Protein AF-A0A251P7E0-F1 (afdb_monomer_lite)

Radius of gyration: 13.81 Å; chains: 1; bounding box: 35×24×36 Å

Sequence (78 aa):
MEDSNFPALDVFICNADPDKEPPMNVVNTALSVMAYDYPTDKVSVYVSDECGSALTLFAFVESSKFARHWLLFVERTR

Secondary structure (DSSP, 8-state):
--GGGPPPEEEEEEE--TTTS-HHHHHHHHHHHHTSSS-TTTEEEEEEETT--HHHHHHHHHHHHHHHHHHHHHHHH-

pLDDT: mean 91.92, std 6.43, range [58.41, 97.69]

InterPro domains:
  IPR005150 Cellulose synthase [PF03552] (9-76)

Foldseek 3Di:
DPLVPDAAEEAEAEDEDCVVVPLVNSLVVQLVQCLDPHPNVRYDYHYHYNPPDPNNVVSNVVSVVVSVVVSVVSVVVD

Structure (mmCIF, N/CA/C/O backbone):
data_AF-A0A251P7E0-F1
#
_entry.id   AF-A0A251P7E0-F1
#
loop_
_atom_site.group_PDB
_atom_site.id
_atom_site.type_symbol
_atom_site.label_atom_id
_atom_site.label_alt_id
_atom_site.label_comp_id
_atom_site.label_asym_id
_atom_site.label_entity_id
_atom_site.label_seq_id
_atom_site.pdbx_PDB_ins_code
_atom_site.Cartn_x
_atom_site.Cartn_y
_atom_site.Cartn_z
_atom_site.occupancy
_atom_site.B_iso_or_equiv
_atom_site.auth_seq_id
_atom_site.auth_comp_id
_atom_site.auth_asym_id
_atom_site.auth_atom_id
_atom_site.pdbx_PDB_model_num
ATOM 1 N N . MET A 1 1 ? -18.511 13.712 16.262 1.00 58.41 1 MET A N 1
ATOM 2 C CA . MET A 1 1 ? -19.443 13.300 15.190 1.00 58.41 1 MET A CA 1
ATOM 3 C C . MET A 1 1 ? -19.465 11.786 15.228 1.00 58.41 1 MET A C 1
ATOM 5 O O . MET A 1 1 ? -18.417 11.233 15.516 1.00 58.41 1 MET A O 1
ATOM 9 N N . GLU A 1 2 ? -20.608 11.126 15.057 1.00 74.75 2 GLU A N 1
ATOM 10 C CA . GLU A 1 2 ? -20.601 9.659 14.959 1.00 74.75 2 GLU A CA 1
ATOM 11 C C . GLU A 1 2 ? -19.925 9.236 13.650 1.00 74.75 2 GLU A C 1
ATOM 13 O O . GLU A 1 2 ? -20.255 9.786 12.596 1.00 74.75 2 GLU A O 1
ATOM 18 N N . ASP A 1 3 ? -19.022 8.256 13.707 1.00 75.69 3 ASP A N 1
ATOM 19 C CA . ASP A 1 3 ? -18.271 7.753 12.543 1.00 75.69 3 ASP A CA 1
ATOM 20 C C . ASP A 1 3 ? -19.193 7.175 11.447 1.00 75.69 3 ASP A C 1
ATOM 22 O O . ASP A 1 3 ? -18.873 7.134 10.252 1.00 75.69 3 ASP A O 1
ATOM 26 N N . SER A 1 4 ? -20.414 6.800 11.839 1.00 77.81 4 SER A N 1
ATOM 27 C CA . SER A 1 4 ? -21.517 6.412 10.956 1.00 77.81 4 SER A CA 1
ATOM 28 C C . SER A 1 4 ? -21.872 7.492 9.924 1.00 77.81 4 SER A C 1
ATOM 30 O O . SER A 1 4 ? -22.293 7.143 8.822 1.00 77.81 4 SER A O 1
ATOM 32 N N . ASN A 1 5 ? -21.615 8.773 10.211 1.00 89.25 5 ASN A N 1
ATOM 33 C CA . ASN A 1 5 ? -21.927 9.897 9.323 1.00 89.25 5 ASN A CA 1
ATOM 34 C C . ASN A 1 5 ? -20.817 10.236 8.321 1.00 89.25 5 ASN A C 1
ATOM 36 O O . ASN A 1 5 ? -21.010 11.103 7.468 1.00 89.25 5 ASN A O 1
ATOM 40 N N . PHE A 1 6 ? -19.655 9.590 8.407 1.00 91.88 6 PHE A N 1
ATOM 41 C CA . PHE A 1 6 ? -18.586 9.835 7.448 1.00 91.88 6 PHE A CA 1
ATOM 42 C C . PHE A 1 6 ? -18.929 9.280 6.052 1.00 91.88 6 PHE A C 1
ATOM 44 O O . PHE A 1 6 ? -19.551 8.217 5.964 1.00 91.88 6 PHE A O 1
ATOM 51 N N . PRO A 1 7 ? -18.565 9.970 4.955 1.00 95.38 7 PRO A N 1
ATOM 52 C CA . PRO A 1 7 ? -18.789 9.468 3.599 1.00 95.38 7 PRO A CA 1
ATOM 53 C C . PRO A 1 7 ? -17.886 8.265 3.279 1.00 95.38 7 PRO A C 1
ATOM 55 O O . PRO A 1 7 ? -16.922 7.989 3.988 1.00 95.38 7 PRO A O 1
ATOM 58 N N . ALA A 1 8 ? -18.168 7.546 2.193 1.00 95.44 8 ALA A N 1
ATOM 59 C CA . ALA A 1 8 ? -17.179 6.626 1.631 1.00 95.44 8 ALA A CA 1
ATOM 60 C C . ALA A 1 8 ? -15.975 7.421 1.090 1.00 95.44 8 ALA A C 1
ATOM 62 O O . ALA A 1 8 ? -16.147 8.512 0.541 1.00 95.44 8 ALA A O 1
ATOM 63 N N . LEU A 1 9 ? -14.773 6.881 1.269 1.00 95.19 9 LEU A N 1
ATOM 64 C CA . LEU A 1 9 ? -13.504 7.469 0.869 1.00 95.19 9 LEU A CA 1
ATOM 65 C C . LEU A 1 9 ? -12.742 6.484 -0.021 1.00 95.19 9 LEU A C 1
ATOM 67 O O . LEU A 1 9 ? -12.240 5.462 0.445 1.00 95.19 9 LEU A O 1
ATOM 71 N N . ASP A 1 10 ? -12.606 6.840 -1.292 1.00 96.81 10 ASP A N 1
ATOM 72 C CA . ASP A 1 10 ? -11.761 6.127 -2.243 1.00 96.81 10 ASP A CA 1
ATOM 73 C C . ASP A 1 10 ? -10.430 6.873 -2.395 1.00 96.81 10 ASP A C 1
ATOM 75 O O . ASP A 1 10 ? -10.393 8.037 -2.801 1.00 96.81 10 ASP A O 1
ATOM 79 N N . VAL A 1 11 ? -9.325 6.207 -2.068 1.00 97.25 11 VAL A N 1
ATOM 80 C CA . VAL A 1 11 ? -7.970 6.749 -2.204 1.00 97.25 11 VAL A CA 1
ATOM 81 C C . VAL A 1 11 ? -7.282 6.089 -3.387 1.00 97.25 11 VAL A C 1
ATOM 83 O O . VAL A 1 11 ? -7.101 4.873 -3.413 1.00 97.25 11 VAL A O 1
ATOM 86 N N . PHE A 1 12 ? -6.874 6.901 -4.359 1.00 96.75 12 PHE A N 1
ATOM 87 C CA . PHE A 1 12 ? -6.166 6.454 -5.553 1.00 96.75 12 PHE A CA 1
ATOM 88 C C . PHE A 1 12 ? -4.687 6.840 -5.461 1.00 96.75 12 PHE A C 1
ATOM 90 O O . PHE A 1 12 ? -4.359 8.017 -5.318 1.00 96.75 12 PHE A O 1
ATOM 97 N N . ILE A 1 13 ? -3.800 5.848 -5.523 1.00 95.12 13 ILE A N 1
ATOM 98 C CA . ILE A 1 13 ? -2.346 6.021 -5.480 1.00 95.12 13 ILE A CA 1
ATOM 99 C C . ILE A 1 13 ? -1.790 5.687 -6.864 1.00 95.12 13 ILE A C 1
ATOM 101 O O . ILE A 1 13 ? -1.881 4.542 -7.306 1.00 95.12 13 ILE A O 1
ATOM 105 N N . CYS A 1 14 ? -1.196 6.674 -7.532 1.00 93.25 14 CYS A N 1
ATOM 106 C CA . CYS A 1 14 ? -0.501 6.477 -8.801 1.00 93.25 14 CYS A CA 1
ATOM 107 C C . CYS A 1 14 ? 0.998 6.338 -8.563 1.00 93.25 14 CYS A C 1
ATOM 109 O O . CYS A 1 14 ? 1.578 7.153 -7.850 1.00 93.25 14 CYS A O 1
ATOM 111 N N . ASN A 1 15 ? 1.606 5.340 -9.194 1.00 89.31 15 ASN A N 1
ATOM 112 C CA . ASN A 1 15 ? 3.048 5.193 -9.312 1.00 89.31 15 ASN A CA 1
ATOM 113 C C . ASN A 1 15 ? 3.422 5.259 -10.794 1.00 89.31 15 ASN A C 1
ATOM 115 O O . ASN A 1 15 ? 2.978 4.411 -11.574 1.00 89.31 15 ASN A O 1
ATOM 119 N N . ALA A 1 16 ? 4.219 6.252 -11.179 1.00 89.44 16 ALA A N 1
ATOM 120 C CA . ALA A 1 16 ? 4.583 6.475 -12.578 1.00 89.44 16 ALA A CA 1
ATOM 121 C C . ALA A 1 16 ? 5.965 5.906 -12.924 1.00 89.44 16 ALA A C 1
ATOM 123 O O . ALA A 1 16 ? 6.188 5.439 -14.041 1.00 89.44 16 ALA A O 1
ATOM 124 N N . ASP A 1 17 ? 6.905 5.949 -11.977 1.00 87.31 17 ASP A N 1
ATOM 125 C CA . ASP A 1 17 ? 8.302 5.593 -12.219 1.00 87.31 17 ASP A CA 1
ATOM 126 C C . ASP A 1 17 ? 8.925 4.980 -10.954 1.00 87.31 17 ASP A C 1
ATOM 128 O O . ASP A 1 17 ? 9.172 5.711 -9.995 1.00 87.31 17 ASP A O 1
ATOM 132 N N . PRO A 1 18 ? 9.229 3.670 -10.937 1.00 84.19 18 PRO A N 1
ATOM 133 C CA . PRO A 1 18 ? 9.752 2.994 -9.751 1.00 84.19 18 PRO A CA 1
ATOM 134 C C . PRO A 1 18 ? 11.138 3.489 -9.305 1.00 84.19 18 PRO A C 1
ATOM 136 O O . PRO A 1 18 ? 11.513 3.246 -8.158 1.00 84.19 18 PRO A O 1
ATOM 139 N N . ASP A 1 19 ? 11.901 4.173 -10.165 1.00 86.38 19 ASP A N 1
ATOM 140 C CA . ASP A 1 19 ? 13.199 4.745 -9.789 1.00 86.38 19 ASP A CA 1
ATOM 141 C C . ASP A 1 19 ? 13.031 6.095 -9.076 1.00 86.38 19 ASP A C 1
ATOM 143 O O . ASP A 1 19 ? 13.782 6.417 -8.150 1.00 86.38 19 ASP A O 1
ATOM 147 N N . LYS A 1 20 ? 12.030 6.890 -9.479 1.00 89.31 20 LYS A N 1
ATOM 148 C CA . LYS A 1 20 ? 11.686 8.160 -8.810 1.00 89.31 20 LYS A CA 1
ATOM 149 C C . LYS A 1 20 ? 10.805 7.952 -7.582 1.00 89.31 20 LYS A C 1
ATOM 151 O O . LYS A 1 20 ? 10.923 8.689 -6.604 1.00 89.31 20 LYS A O 1
ATOM 156 N N . GLU A 1 21 ? 9.946 6.945 -7.635 1.00 89.00 21 GLU A N 1
ATOM 157 C CA . GLU A 1 21 ? 8.973 6.565 -6.619 1.00 89.00 21 GLU A CA 1
ATOM 158 C C . GLU A 1 21 ? 9.243 5.109 -6.207 1.00 89.00 21 GLU A C 1
ATOM 160 O O . GLU A 1 21 ? 8.569 4.183 -6.662 1.00 89.00 21 GLU A O 1
ATOM 165 N N . PRO A 1 22 ? 10.250 4.869 -5.343 1.00 91.88 22 PRO A N 1
ATOM 166 C CA . PRO A 1 22 ? 10.606 3.521 -4.930 1.00 91.88 22 PRO A CA 1
ATOM 167 C C . PRO A 1 22 ? 9.387 2.740 -4.421 1.00 91.88 22 PRO A C 1
ATOM 169 O O . PRO A 1 22 ? 8.628 3.281 -3.609 1.00 91.88 22 PRO A O 1
ATOM 172 N N . PRO A 1 23 ? 9.231 1.451 -4.779 1.00 93.19 23 PRO A N 1
ATOM 173 C CA . PRO A 1 23 ? 8.084 0.628 -4.383 1.00 93.19 23 PRO A CA 1
ATOM 174 C C . PRO A 1 23 ? 7.734 0.678 -2.894 1.00 93.19 23 PRO A C 1
ATOM 176 O O . PRO A 1 23 ? 6.563 0.703 -2.521 1.00 93.19 23 PRO A O 1
ATOM 179 N N . MET A 1 24 ? 8.751 0.754 -2.031 1.00 94.19 24 MET A N 1
ATOM 180 C CA . MET A 1 24 ? 8.568 0.876 -0.583 1.00 94.19 24 MET A CA 1
ATOM 181 C C . MET A 1 24 ? 7.825 2.150 -0.171 1.00 94.19 24 MET A C 1
ATOM 183 O O . MET A 1 24 ? 7.033 2.108 0.766 1.00 94.19 24 MET A O 1
ATOM 187 N N . ASN A 1 25 ? 8.037 3.273 -0.857 1.00 94.62 25 ASN A N 1
ATOM 188 C CA . ASN A 1 25 ? 7.352 4.529 -0.547 1.00 94.62 25 ASN A CA 1
ATOM 189 C C . ASN A 1 25 ? 5.862 4.436 -0.887 1.00 94.62 25 ASN A C 1
ATOM 191 O O . ASN A 1 25 ? 5.013 4.847 -0.092 1.00 94.62 25 ASN A O 1
ATOM 195 N N . VAL A 1 26 ? 5.543 3.842 -2.038 1.00 95.12 26 VAL A N 1
ATOM 196 C CA . VAL A 1 26 ? 4.161 3.640 -2.493 1.00 95.12 26 VAL A CA 1
ATOM 197 C C . VAL A 1 26 ? 3.426 2.685 -1.546 1.00 95.12 26 VAL A C 1
ATOM 199 O O . VAL A 1 26 ? 2.329 2.982 -1.073 1.00 95.12 26 VAL A O 1
ATOM 202 N N . VAL A 1 27 ? 4.077 1.582 -1.171 1.00 96.56 27 VAL A N 1
ATOM 203 C CA . VAL A 1 27 ? 3.592 0.634 -0.160 1.00 96.56 27 VAL A CA 1
ATOM 204 C C . VAL A 1 27 ? 3.340 1.309 1.189 1.00 96.56 27 VAL A C 1
ATOM 206 O O . VAL A 1 27 ? 2.286 1.106 1.790 1.00 96.56 27 VAL A O 1
ATOM 209 N N . ASN A 1 28 ? 4.293 2.103 1.683 1.00 96.31 28 ASN A N 1
ATOM 210 C CA . ASN A 1 28 ? 4.168 2.783 2.972 1.00 96.31 28 ASN A CA 1
ATOM 211 C C . ASN A 1 28 ? 3.001 3.770 2.964 1.00 96.31 28 ASN A C 1
ATOM 213 O O . ASN A 1 28 ? 2.281 3.880 3.956 1.00 96.31 28 ASN A O 1
ATOM 217 N N . THR A 1 29 ? 2.783 4.442 1.834 1.00 9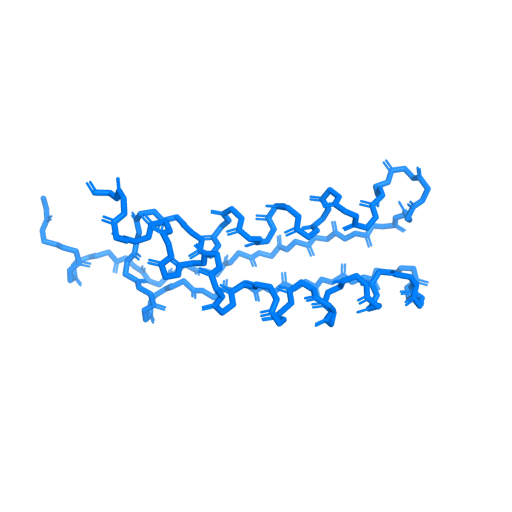6.12 29 THR A N 1
ATOM 218 C CA . THR A 1 29 ? 1.630 5.320 1.629 1.00 96.12 29 THR A CA 1
ATOM 219 C C . THR A 1 29 ? 0.332 4.524 1.730 1.00 96.12 29 THR A C 1
ATOM 221 O O . THR A 1 29 ? -0.530 4.868 2.536 1.00 96.12 29 THR A O 1
ATOM 224 N N . ALA A 1 30 ? 0.220 3.403 1.012 1.00 96.69 30 ALA A N 1
ATOM 225 C CA . ALA A 1 30 ? -0.964 2.546 1.068 1.00 96.69 30 ALA A CA 1
ATOM 226 C C . ALA A 1 30 ? -1.230 1.988 2.479 1.00 96.69 30 ALA A C 1
ATOM 228 O O . ALA A 1 30 ? -2.357 2.057 2.965 1.00 96.69 30 ALA A O 1
ATOM 229 N N . LEU A 1 31 ? -0.200 1.483 3.171 1.00 96.44 31 LEU A N 1
ATOM 230 C CA . LEU A 1 31 ? -0.315 0.994 4.552 1.00 96.44 31 LEU A CA 1
ATOM 231 C C . LEU A 1 31 ? -0.744 2.099 5.520 1.00 96.44 31 LEU A C 1
ATOM 233 O O . LEU A 1 31 ? -1.553 1.844 6.407 1.00 96.44 31 LEU A O 1
ATOM 237 N N . SER A 1 32 ? -0.230 3.318 5.345 1.00 95.00 32 SER A N 1
ATOM 238 C CA . SER A 1 32 ? -0.590 4.463 6.189 1.00 95.00 32 SER A CA 1
ATOM 239 C C . SER A 1 32 ? -2.045 4.884 5.986 1.00 95.00 32 SER A C 1
ATOM 241 O O . SER A 1 32 ? -2.720 5.203 6.960 1.00 95.00 32 SER A O 1
ATOM 243 N N . VAL A 1 33 ? -2.545 4.834 4.746 1.00 95.31 33 VAL A N 1
ATOM 244 C CA . VAL A 1 33 ? -3.960 5.091 4.434 1.00 95.31 33 VAL A CA 1
ATOM 245 C C . VAL A 1 33 ? -4.857 3.996 5.010 1.00 95.31 33 VAL A C 1
ATOM 247 O O . VAL A 1 33 ? -5.870 4.304 5.625 1.00 95.31 33 VAL A O 1
ATOM 250 N N . MET A 1 34 ? -4.484 2.720 4.877 1.00 94.31 34 MET A N 1
ATOM 251 C CA . MET A 1 34 ? -5.252 1.618 5.477 1.00 94.31 34 MET A CA 1
ATOM 252 C C . MET A 1 34 ? -5.251 1.665 7.007 1.00 94.31 34 MET A C 1
ATOM 254 O O . MET A 1 34 ? -6.199 1.220 7.642 1.00 94.31 34 MET A O 1
ATOM 258 N N . ALA A 1 35 ? -4.188 2.205 7.599 1.00 94.31 35 ALA A N 1
ATOM 259 C CA . ALA A 1 35 ? -4.099 2.450 9.026 1.00 94.31 35 ALA A CA 1
ATOM 260 C C . ALA A 1 35 ? -4.737 3.782 9.435 1.00 94.31 35 ALA A C 1
ATOM 262 O O . ALA A 1 35 ? -4.574 4.166 10.584 1.00 94.31 35 ALA A O 1
ATOM 263 N N . TYR A 1 36 ? -5.404 4.535 8.558 1.00 92.25 36 TYR A N 1
ATOM 264 C CA . TYR A 1 36 ? -5.985 5.831 8.912 1.00 92.25 36 TYR A CA 1
ATOM 265 C C . TYR A 1 36 ? -7.118 5.680 9.942 1.00 92.25 36 TYR A C 1
ATOM 267 O O . TYR A 1 36 ? -7.721 4.617 10.061 1.00 92.25 36 TYR A O 1
ATOM 275 N N . ASP A 1 37 ? -7.360 6.715 10.748 1.00 91.06 37 ASP A N 1
ATOM 276 C CA . ASP A 1 37 ? -8.412 6.690 11.774 1.00 91.06 37 ASP A CA 1
ATOM 277 C C . ASP A 1 37 ? -9.773 7.000 11.135 1.00 91.06 37 ASP A C 1
ATOM 279 O O . ASP A 1 37 ? -10.259 8.130 11.151 1.00 91.06 37 ASP A O 1
ATOM 283 N N . TYR A 1 38 ? -10.318 6.001 10.441 1.00 91.75 38 TYR A N 1
ATOM 284 C CA . TYR A 1 38 ? -11.569 6.081 9.694 1.00 91.75 38 TYR A CA 1
ATOM 285 C C . TYR A 1 38 ? -12.250 4.709 9.667 1.00 91.75 38 TYR A C 1
ATOM 287 O O . TYR A 1 38 ? -11.549 3.693 9.708 1.00 91.75 38 TYR A O 1
ATOM 295 N N . PRO A 1 39 ? -13.590 4.640 9.552 1.00 91.94 39 PRO A N 1
ATOM 296 C CA . PRO A 1 39 ? -14.294 3.370 9.425 1.00 91.94 39 PRO A CA 1
ATOM 297 C C . PRO A 1 39 ? -13.734 2.510 8.291 1.00 91.94 39 PRO A C 1
ATOM 299 O O . PRO A 1 39 ? -13.669 2.937 7.135 1.00 91.94 39 PRO A O 1
ATOM 302 N N . THR A 1 40 ? -13.322 1.290 8.630 1.00 89.81 40 THR A N 1
ATOM 303 C CA . THR A 1 40 ? -12.647 0.360 7.711 1.00 89.81 40 THR A CA 1
ATOM 304 C C . THR A 1 40 ? -13.549 -0.111 6.574 1.00 89.81 40 THR A C 1
ATOM 306 O O . THR A 1 40 ? -13.057 -0.469 5.509 1.00 89.81 40 THR A O 1
ATOM 309 N N . ASP A 1 41 ? -14.867 -0.061 6.763 1.00 91.56 41 ASP A N 1
ATOM 310 C CA . ASP A 1 41 ? -15.888 -0.333 5.750 1.00 91.56 41 ASP A CA 1
ATOM 311 C C . ASP A 1 41 ? -16.088 0.825 4.760 1.00 91.56 41 ASP A C 1
ATOM 313 O O . ASP A 1 41 ? -16.775 0.662 3.751 1.00 91.56 41 ASP A O 1
ATOM 317 N N . LYS A 1 42 ? -15.489 1.990 5.031 1.00 93.81 42 LYS A N 1
ATOM 318 C CA . LYS A 1 42 ? -15.640 3.201 4.219 1.00 93.81 42 LYS A CA 1
ATOM 319 C C . LYS A 1 42 ? -14.362 3.650 3.526 1.00 93.81 42 LYS A C 1
ATOM 321 O O . LYS A 1 42 ? -14.456 4.564 2.715 1.00 93.81 42 LYS A O 1
ATOM 326 N N . VAL A 1 43 ? -13.201 3.057 3.812 1.00 94.88 43 VAL A N 1
ATOM 327 C CA . VAL A 1 43 ? -11.948 3.366 3.103 1.00 94.88 43 VAL A CA 1
ATOM 328 C C . VAL A 1 43 ? -11.639 2.278 2.086 1.00 94.88 43 VAL A C 1
ATOM 330 O O . VAL A 1 43 ? -11.422 1.126 2.453 1.00 94.88 43 VAL A O 1
ATOM 333 N N . SER A 1 44 ? -11.522 2.663 0.818 1.00 95.81 44 SER A N 1
ATOM 334 C CA . SER A 1 44 ? -10.996 1.799 -0.241 1.00 95.81 44 SER A CA 1
ATOM 335 C C . SER A 1 44 ? -9.707 2.391 -0.795 1.00 95.81 44 SER A C 1
ATOM 337 O O . SER A 1 44 ? -9.643 3.582 -1.094 1.00 95.81 44 SER A O 1
ATOM 339 N N . VAL A 1 45 ? -8.669 1.568 -0.946 1.00 96.31 45 VAL A N 1
ATOM 340 C CA . VAL A 1 45 ? -7.376 1.991 -1.503 1.00 96.31 45 VAL A CA 1
ATOM 341 C C . VAL A 1 45 ? -7.145 1.291 -2.832 1.00 96.31 45 VAL A C 1
ATOM 343 O O . VAL A 1 45 ? -7.169 0.064 -2.913 1.00 96.31 45 VAL A O 1
ATOM 346 N N . TYR A 1 46 ? -6.879 2.080 -3.865 1.00 95.88 46 TYR A N 1
ATOM 347 C CA . TYR A 1 46 ? -6.597 1.628 -5.218 1.00 95.88 46 TYR A CA 1
ATOM 348 C C . TYR A 1 46 ? -5.190 2.067 -5.601 1.00 95.88 46 TYR A C 1
ATOM 350 O O . TYR A 1 46 ? -4.808 3.214 -5.375 1.00 95.88 46 TYR A O 1
ATOM 358 N N . VAL A 1 47 ? -4.422 1.158 -6.194 1.00 94.44 47 VAL A N 1
ATOM 359 C CA . VAL A 1 47 ? -3.054 1.430 -6.639 1.00 94.44 47 VAL A CA 1
ATOM 360 C C . VAL A 1 47 ? -2.980 1.216 -8.141 1.00 94.44 47 VAL A C 1
ATOM 362 O O . VAL A 1 47 ? -3.346 0.149 -8.633 1.00 94.44 47 VAL A O 1
ATOM 365 N N . SER A 1 48 ? -2.499 2.228 -8.854 1.00 94.25 48 SER A N 1
ATOM 366 C CA . SER A 1 48 ? -2.247 2.192 -10.290 1.00 94.25 48 SER A CA 1
ATOM 367 C C . SER A 1 48 ? -0.750 2.296 -10.539 1.00 94.25 48 SER A C 1
ATOM 369 O O . SER A 1 48 ? -0.138 3.315 -10.229 1.00 94.25 48 SER A O 1
ATOM 371 N N . ASP A 1 49 ? -0.164 1.235 -11.086 1.00 92.06 49 ASP A N 1
ATOM 372 C CA . ASP A 1 49 ? 1.248 1.187 -11.468 1.00 92.06 49 ASP A CA 1
ATOM 373 C C . ASP A 1 49 ? 1.375 1.359 -12.984 1.00 92.06 49 ASP A C 1
ATOM 375 O O . ASP A 1 49 ? 1.147 0.421 -13.749 1.00 92.06 49 ASP A O 1
ATOM 379 N N . GLU A 1 50 ? 1.711 2.570 -13.428 1.00 90.06 50 GLU A N 1
ATOM 380 C CA . GLU A 1 50 ? 1.728 2.928 -14.853 1.00 90.06 50 GLU A CA 1
ATOM 381 C C . GLU A 1 50 ? 2.930 2.329 -15.597 1.00 90.06 50 GLU A C 1
ATOM 383 O O . GLU A 1 50 ? 2.873 2.121 -16.809 1.00 90.06 50 GLU A O 1
ATOM 388 N N . CYS A 1 51 ? 4.009 2.007 -14.877 1.00 87.75 51 CYS A N 1
ATOM 389 C CA . CYS A 1 51 ? 5.213 1.400 -15.444 1.00 87.75 51 CYS A CA 1
ATOM 390 C C . CYS A 1 51 ? 5.114 -0.137 -15.546 1.00 87.75 51 CYS A C 1
ATOM 392 O O . CYS A 1 51 ? 5.892 -0.764 -16.266 1.00 87.75 51 CYS A O 1
ATOM 394 N N . GLY A 1 52 ? 4.161 -0.759 -14.837 1.00 88.19 52 GLY A N 1
ATOM 395 C CA . GLY A 1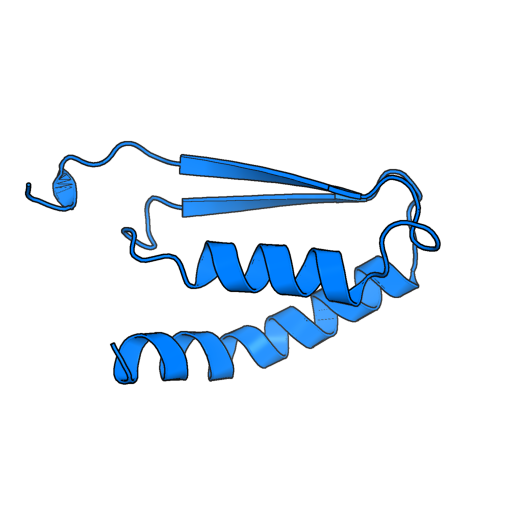 52 ? 4.020 -2.218 -14.780 1.00 88.19 52 GLY A CA 1
ATOM 396 C C . GLY A 1 52 ? 5.241 -2.911 -14.161 1.00 88.19 52 GLY A C 1
ATOM 397 O O . GLY A 1 52 ? 5.696 -3.949 -14.647 1.00 88.19 52 GLY A O 1
ATOM 398 N N . SER A 1 53 ? 5.806 -2.325 -13.107 1.00 90.62 53 SER A N 1
ATOM 399 C CA . SER A 1 53 ? 7.021 -2.800 -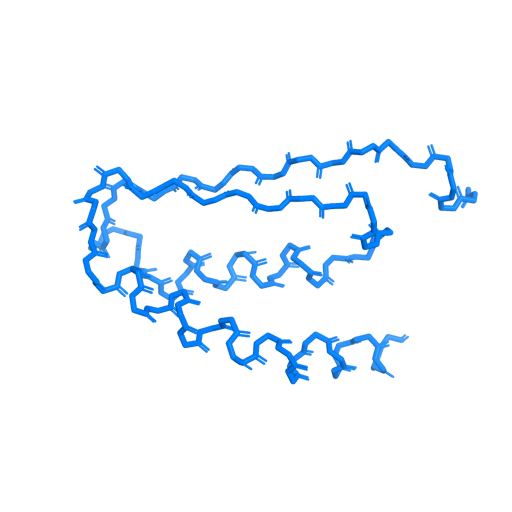12.456 1.00 90.62 53 SER A CA 1
ATOM 400 C C . SER A 1 53 ? 6.764 -4.078 -11.658 1.00 90.62 53 SER A C 1
ATOM 402 O O . SER A 1 53 ? 6.028 -4.102 -10.667 1.00 90.62 53 SER A O 1
ATOM 404 N N . ALA A 1 54 ? 7.463 -5.157 -12.023 1.00 93.25 54 ALA A N 1
ATOM 405 C CA . ALA A 1 54 ? 7.424 -6.411 -11.269 1.00 93.25 54 ALA A CA 1
ATOM 406 C C . ALA A 1 54 ? 7.875 -6.232 -9.807 1.00 93.25 54 ALA A C 1
ATOM 408 O O . ALA A 1 54 ? 7.391 -6.937 -8.921 1.00 93.25 54 ALA A O 1
ATOM 409 N N . LEU A 1 55 ? 8.774 -5.275 -9.542 1.00 92.81 55 LEU A N 1
ATOM 410 C CA . LEU A 1 55 ? 9.235 -4.968 -8.190 1.00 92.81 55 LEU A CA 1
ATOM 411 C C . LEU A 1 55 ? 8.145 -4.267 -7.369 1.00 92.81 55 LEU A C 1
ATOM 413 O O . LEU A 1 55 ? 7.984 -4.585 -6.192 1.00 92.81 55 LEU A O 1
ATOM 417 N N . THR A 1 56 ? 7.372 -3.369 -7.988 1.00 93.25 56 THR A N 1
ATOM 418 C CA . THR A 1 56 ? 6.207 -2.733 -7.353 1.00 93.25 56 THR A CA 1
ATOM 419 C C . THR A 1 56 ? 5.173 -3.783 -6.973 1.00 93.25 56 THR A C 1
ATOM 421 O O . THR A 1 56 ? 4.763 -3.850 -5.814 1.00 93.25 56 THR A O 1
ATOM 424 N N . LEU A 1 57 ? 4.827 -4.678 -7.902 1.00 94.12 57 LEU A N 1
ATOM 425 C CA . LEU A 1 57 ? 3.915 -5.786 -7.621 1.00 94.12 57 LEU A CA 1
ATOM 426 C C . LEU A 1 57 ? 4.425 -6.677 -6.478 1.00 94.12 57 LEU A C 1
ATOM 428 O O . LEU A 1 57 ? 3.673 -6.986 -5.555 1.00 94.12 57 LEU A O 1
ATOM 432 N N . PHE A 1 58 ? 5.701 -7.073 -6.517 1.00 95.81 58 PHE A N 1
ATOM 433 C CA . PHE A 1 58 ? 6.310 -7.892 -5.468 1.00 95.81 58 PHE A CA 1
ATOM 434 C C . PHE A 1 58 ? 6.228 -7.216 -4.094 1.00 95.81 58 PHE A C 1
ATOM 436 O O . PHE A 1 58 ? 5.808 -7.848 -3.123 1.00 95.81 58 PHE A O 1
ATOM 443 N N . ALA A 1 59 ? 6.571 -5.926 -4.020 1.00 96.00 59 ALA A N 1
ATOM 444 C CA . ALA A 1 59 ? 6.492 -5.159 -2.785 1.00 96.00 59 ALA A CA 1
ATOM 445 C C . ALA A 1 59 ? 5.062 -5.168 -2.225 1.00 96.00 59 ALA A C 1
ATOM 447 O O . ALA A 1 59 ? 4.871 -5.519 -1.065 1.00 96.00 59 ALA A O 1
ATOM 448 N N . PHE A 1 60 ? 4.044 -4.901 -3.050 1.00 96.12 60 PHE A N 1
ATOM 449 C CA . PHE A 1 60 ? 2.645 -4.938 -2.612 1.00 96.12 60 PHE A CA 1
ATOM 450 C C . PHE A 1 60 ? 2.180 -6.325 -2.150 1.00 96.12 60 PHE A C 1
ATOM 452 O O . PHE A 1 60 ? 1.450 -6.427 -1.159 1.00 96.12 60 PHE A O 1
ATOM 459 N N . VAL A 1 61 ? 2.622 -7.400 -2.808 1.00 96.62 61 VAL A N 1
ATOM 460 C CA . VAL A 1 61 ? 2.306 -8.772 -2.384 1.00 96.62 61 VAL A CA 1
ATOM 461 C C . VAL A 1 61 ? 2.885 -9.058 -0.999 1.00 96.62 61 VAL A C 1
ATOM 463 O O . VAL A 1 61 ? 2.153 -9.525 -0.124 1.00 96.62 61 VAL A O 1
ATOM 466 N N . GLU A 1 62 ? 4.156 -8.748 -0.748 1.00 97.69 62 GLU A N 1
ATOM 467 C CA . GLU A 1 62 ? 4.755 -8.965 0.576 1.00 97.69 62 GLU A CA 1
ATOM 468 C C . GLU A 1 62 ? 4.153 -8.042 1.642 1.00 97.69 62 GLU A C 1
ATOM 470 O O . GLU A 1 62 ? 3.840 -8.474 2.756 1.00 97.69 62 GLU A O 1
ATOM 475 N N . SER A 1 63 ? 3.880 -6.791 1.287 1.00 96.88 63 SER A N 1
ATOM 476 C CA . SER A 1 63 ? 3.259 -5.829 2.189 1.00 96.88 63 SER A CA 1
ATOM 477 C C . SER A 1 63 ? 1.830 -6.187 2.557 1.00 96.88 63 SER A C 1
ATOM 479 O O . SER A 1 63 ? 1.436 -5.930 3.688 1.00 96.88 63 SER A O 1
ATOM 481 N N . SER A 1 64 ? 1.064 -6.847 1.684 1.00 95.94 64 SER A N 1
ATOM 482 C CA . SER A 1 64 ? -0.267 -7.356 2.044 1.00 95.94 64 SER A CA 1
ATOM 483 C C . SER A 1 64 ? -0.207 -8.423 3.149 1.00 95.94 64 SER A C 1
ATOM 485 O O . SER A 1 64 ? -1.049 -8.448 4.048 1.00 95.94 64 SER A O 1
ATOM 487 N N . LYS A 1 65 ? 0.835 -9.268 3.155 1.00 97.25 65 LYS A N 1
ATOM 488 C CA . LYS A 1 65 ? 1.075 -10.242 4.234 1.00 97.25 65 LYS A CA 1
ATOM 489 C C . LYS A 1 65 ? 1.482 -9.537 5.526 1.00 97.25 65 LYS A C 1
ATOM 491 O O . LYS A 1 65 ? 1.022 -9.911 6.607 1.00 97.25 65 LYS A O 1
ATOM 496 N N . PHE A 1 66 ? 2.324 -8.510 5.419 1.00 97.06 66 PHE A N 1
ATOM 497 C CA . PHE A 1 66 ? 2.737 -7.693 6.558 1.00 97.06 66 PHE A CA 1
ATOM 498 C C . PHE A 1 66 ? 1.568 -6.896 7.158 1.00 97.06 66 PHE A C 1
ATOM 500 O O . PHE A 1 66 ? 1.414 -6.876 8.379 1.00 97.06 66 PHE A O 1
ATOM 507 N N . ALA A 1 67 ? 0.696 -6.327 6.320 1.00 96.56 67 ALA A N 1
ATOM 508 C CA . ALA A 1 67 ? -0.460 -5.525 6.717 1.00 96.56 67 ALA A CA 1
ATOM 509 C C . ALA A 1 67 ? -1.353 -6.256 7.724 1.00 96.56 67 ALA A C 1
ATOM 511 O O . ALA A 1 67 ? -1.801 -5.660 8.697 1.00 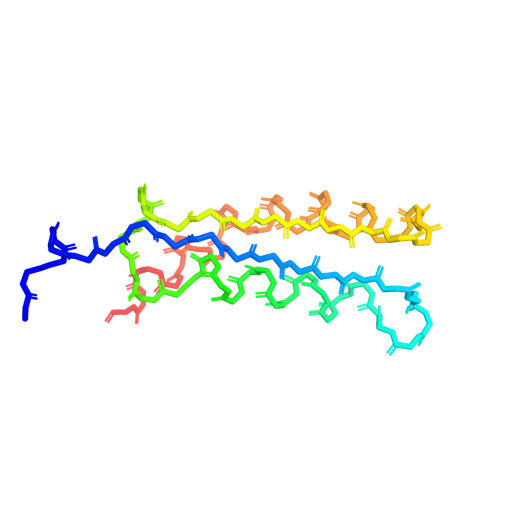96.56 67 ALA A O 1
ATOM 512 N N . ARG A 1 68 ? -1.537 -7.573 7.554 1.00 94.81 68 ARG A N 1
ATOM 513 C CA . ARG A 1 68 ? -2.317 -8.410 8.481 1.00 94.81 68 ARG A CA 1
ATOM 514 C C . ARG A 1 68 ? -1.804 -8.374 9.921 1.00 94.81 68 ARG A C 1
ATOM 516 O O . ARG A 1 68 ? -2.588 -8.571 10.838 1.00 94.81 68 ARG A O 1
ATOM 523 N N . HIS A 1 69 ? -0.508 -8.160 10.117 1.00 95.75 69 HIS A N 1
ATOM 524 C CA . HIS A 1 69 ? 0.107 -8.068 11.440 1.00 95.75 69 HIS A CA 1
ATOM 525 C C . HIS A 1 69 ? 0.189 -6.612 11.899 1.00 95.75 69 HIS A C 1
ATOM 527 O O . HIS A 1 69 ? -0.138 -6.297 13.040 1.00 95.75 69 HIS A O 1
ATOM 533 N N . TRP A 1 70 ? 0.604 -5.723 10.995 1.00 95.81 70 TRP A N 1
ATOM 534 C CA . TRP A 1 70 ? 0.820 -4.313 11.292 1.00 95.81 70 TRP A CA 1
ATOM 535 C C . TRP A 1 70 ? -0.473 -3.557 11.599 1.00 95.81 70 TRP A C 1
ATOM 537 O O . TRP A 1 70 ? -0.526 -2.844 12.594 1.00 95.81 70 TRP A O 1
ATOM 547 N N . LEU A 1 71 ? -1.530 -3.741 10.802 1.00 93.94 71 LEU A N 1
ATOM 548 C CA . LEU A 1 71 ? -2.796 -3.025 10.996 1.00 93.94 71 LEU A CA 1
ATOM 549 C C . LEU A 1 71 ? -3.454 -3.397 12.332 1.00 93.94 71 LEU A C 1
ATOM 551 O O . LEU A 1 71 ? -3.870 -2.509 13.068 1.00 93.94 71 LEU A O 1
ATOM 555 N N . LEU A 1 72 ? -3.440 -4.686 12.698 1.00 92.12 72 LEU A N 1
ATOM 556 C CA . LEU A 1 72 ? -3.924 -5.150 14.006 1.00 92.12 72 LEU A CA 1
ATOM 557 C C . LEU A 1 72 ? -3.108 -4.574 15.171 1.00 92.12 72 LEU A C 1
ATOM 559 O O . LEU A 1 72 ? -3.651 -4.290 16.237 1.00 92.12 72 LEU A O 1
ATOM 563 N N . PHE A 1 73 ? -1.793 -4.421 14.991 1.00 94.12 73 PHE A N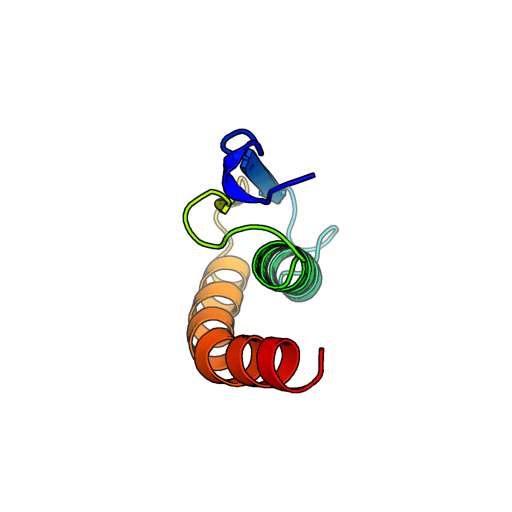 1
ATOM 564 C CA . PHE A 1 73 ? -0.944 -3.780 15.991 1.00 94.12 73 PHE A CA 1
ATOM 565 C C . PHE A 1 73 ? -1.309 -2.301 16.154 1.00 94.12 73 PHE A C 1
ATOM 567 O O . PHE A 1 73 ? -1.539 -1.872 17.282 1.00 94.12 73 PHE A O 1
ATOM 574 N N . VAL A 1 74 ? -1.415 -1.555 15.048 1.00 92.38 74 VAL A N 1
ATOM 575 C CA . VAL A 1 74 ? -1.753 -0.123 15.067 1.00 92.38 74 VAL A CA 1
ATOM 576 C C . VAL A 1 74 ? -3.100 0.108 15.744 1.00 92.38 74 VAL A C 1
ATOM 578 O O . VAL A 1 74 ? -3.171 0.937 16.646 1.00 92.38 74 VAL A O 1
ATOM 581 N N . GLU A 1 75 ? -4.127 -0.660 15.374 1.00 87.94 75 GLU A N 1
ATOM 582 C CA . GLU A 1 75 ? -5.462 -0.586 15.981 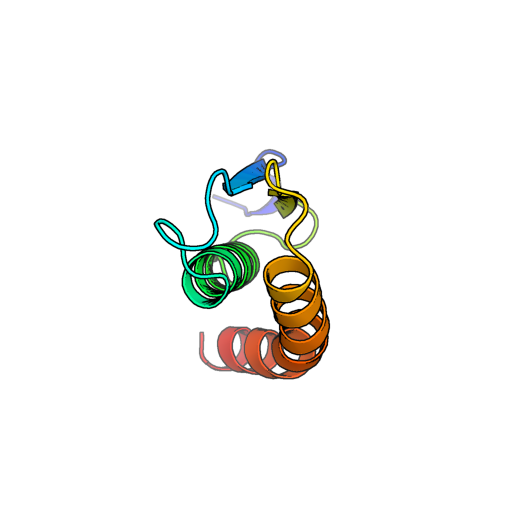1.00 87.94 75 GLU A CA 1
ATOM 583 C C . GLU A 1 75 ? -5.423 -0.831 17.494 1.00 87.94 75 GLU A C 1
ATOM 585 O O . GLU A 1 75 ? -6.059 -0.111 18.253 1.00 87.94 75 GLU A O 1
ATOM 590 N N . ARG A 1 76 ? -4.625 -1.800 17.959 1.00 88.00 76 ARG A N 1
ATOM 591 C CA . ARG A 1 76 ? -4.493 -2.106 19.391 1.00 88.00 76 ARG A CA 1
ATOM 592 C C . ARG A 1 76 ? -3.720 -1.047 20.183 1.00 88.00 76 ARG A C 1
ATOM 594 O O . ARG A 1 76 ? -3.869 -0.978 21.401 1.00 88.00 76 ARG A O 1
ATOM 601 N N . THR A 1 77 ? -2.823 -0.314 19.529 1.00 84.06 77 THR A N 1
ATOM 602 C CA . THR A 1 77 ? -1.992 0.726 20.163 1.00 84.06 77 THR A CA 1
ATOM 603 C C . THR A 1 77 ? -2.574 2.133 20.072 1.00 84.06 77 THR A C 1
ATOM 605 O O . THR A 1 77 ? -1.965 3.060 20.607 1.00 84.06 77 THR A O 1
ATOM 608 N N . ARG A 1 78 ? -3.710 2.291 19.391 1.00 71.31 78 ARG A N 1
ATOM 609 C CA . ARG A 1 78 ? -4.537 3.496 19.457 1.00 71.31 78 ARG A CA 1
ATOM 610 C C . ARG A 1 78 ? -5.331 3.533 20.755 1.00 71.31 78 ARG A C 1
ATOM 612 O O . ARG A 1 78 ? -5.467 4.654 21.289 1.00 71.31 78 ARG A O 1
#

Organism: Prunus persica (NCBI:txid3760)